Protein AF-A0A418DRD2-F1 (afdb_monomer)

Foldseek 3Di:
DWKAADPPRDIDDDDDDPPDDDDQDACSPQGIDDDDDPDQWDQDPNDTGGDDDDDDDDDDDDQAQDDDDDDDDPDDPPSDRPADPGPHLVRGPSNVVPDDDPDPDDPDQDPCCCVVPVVVCVVCVVVVVVVPPDDDVVVVVVVVPDDPPDWDQDDDPDRDDRDDPDDPDD

Organism: Aphanomyces astaci (NCBI:txid112090)

Radius of gyration: 22.3 Å; Cα contacts (8 Å, |Δi|>4): 114; chains: 1; bounding box: 59×52×46 Å

Nearest PDB structures (foldseek):
  4gu4-assembly1_A  TM=2.515E-01  e=7.317E+00  Mammalian orthoreovirus 1 Lang

pLDDT: mean 75.21, std 19.41, range [33.91, 96.44]

Solvent-accessible surface area (backbone atoms only — not comparable to full-atom values): 11645 Å² total; per-residue (Å²): 68,41,36,36,38,79,88,83,63,50,73,48,78,46,85,80,61,85,97,63,86,86,86,74,60,67,57,66,54,51,54,31,47,74,46,75,79,96,64,68,55,46,75,56,96,89,40,82,43,74,62,70,98,77,88,84,87,82,91,76,84,79,81,62,51,61,85,86,74,84,88,82,77,95,71,84,79,80,76,45,57,64,68,62,83,66,99,39,54,97,63,28,66,66,56,62,64,76,82,75,80,98,66,96,75,78,93,62,81,47,73,64,46,40,58,70,44,54,51,43,51,62,67,43,46,61,60,60,57,69,72,58,79,70,79,53,69,68,58,50,55,50,63,72,67,52,62,89,80,56,83,54,77,62,89,56,99,66,85,76,52,76,56,76,68,66,84,82,76,126

Sequence (170 aa):
MEFRHPEDGRCETFLLEPRALYIMTGASRYQWTHCVHPRLFDVVD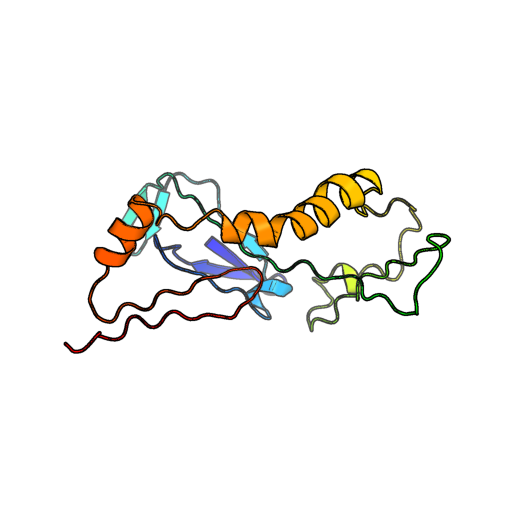GAKVPRRRRVSITFRKVRHCSFHGKLSHCLSMQLQATPCTCAYPDQCDSQQYTEATTSTEKMCPTEIEQRYVHDFYETIAEHFSSTRHSPWPRVEAFVRGLPLGTLVADIGRTLRTLIFHTPIRR

InterPro domains:
  IPR032870 Alpha-ketoglutarate-dependent dioxygenase alkB homologue 7-like [PTHR21052] (1-62)
  IPR037151 Alpha-ketoglutarate-dependent dioxygenase AlkB-like superfamily [G3DSA:2.60.120.590] (1-69)

Secondary structure (DSSP, 8-state):
-EEE-TTT--EEE----TT------THHHHT-EEE----SEEEETTEEEE----------PPPPBP--S-S---SS----B-----S-GGG-HHHHTTSS-------PPPHHHIIIIIHHHHHHHHHHHHT--S--HHHHHHHHTSPTT--EE---SS---EE-------

Mean predicted aligned error: 13.52 Å

Structure (mmCIF, N/CA/C/O backbone):
data_AF-A0A418DRD2-F1
#
_entry.id   AF-A0A418DRD2-F1
#
loop_
_atom_site.group_PDB
_atom_site.id
_atom_site.type_symbol
_atom_site.label_atom_id
_atom_site.label_alt_id
_atom_site.label_comp_id
_atom_site.label_asym_id
_atom_site.label_entity_id
_atom_site.label_seq_id
_atom_site.pdbx_PDB_ins_code
_atom_site.Cartn_x
_atom_site.Cartn_y
_atom_site.Cartn_z
_atom_site.occupancy
_atom_site.B_iso_or_equiv
_atom_site.auth_seq_id
_atom_site.auth_comp_id
_atom_site.auth_asym_id
_atom_site.auth_atom_id
_atom_site.pdbx_PDB_model_num
ATOM 1 N N . MET A 1 1 ? -9.553 4.769 3.249 1.00 93.25 1 MET A N 1
ATOM 2 C CA . MET A 1 1 ? -8.526 5.069 2.234 1.00 93.25 1 MET A CA 1
ATOM 3 C C . MET A 1 1 ? -9.260 5.562 1.015 1.00 93.25 1 MET A C 1
ATOM 5 O O . MET A 1 1 ? -10.265 4.962 0.673 1.00 93.25 1 MET A O 1
ATOM 9 N N . GLU A 1 2 ? -8.823 6.665 0.435 1.00 95.06 2 GLU A N 1
ATOM 10 C CA . GLU A 1 2 ? -9.383 7.175 -0.816 1.00 95.06 2 GLU A CA 1
ATOM 11 C C . GLU A 1 2 ? -8.477 6.732 -1.959 1.00 95.06 2 GLU A C 1
ATOM 13 O O . GLU A 1 2 ? -7.257 6.764 -1.807 1.00 95.06 2 GLU A O 1
ATOM 18 N N . PHE A 1 3 ? -9.076 6.294 -3.057 1.00 96.25 3 PHE A N 1
ATOM 19 C CA . PHE A 1 3 ? -8.440 5.984 -4.323 1.00 96.25 3 PHE A CA 1
ATOM 20 C C . PHE A 1 3 ? -8.896 7.010 -5.345 1.00 96.25 3 PHE A C 1
ATOM 22 O O . PHE A 1 3 ? -10.092 7.267 -5.453 1.00 96.25 3 PHE A O 1
ATOM 29 N N . ARG A 1 4 ? -7.957 7.582 -6.093 1.00 96.44 4 ARG A N 1
ATOM 30 C CA . ARG A 1 4 ? -8.251 8.561 -7.135 1.00 96.44 4 ARG A CA 1
ATOM 31 C C . ARG A 1 4 ? -7.634 8.138 -8.454 1.00 96.44 4 ARG A C 1
ATOM 33 O O . ARG A 1 4 ? -6.423 7.899 -8.523 1.00 96.44 4 ARG A O 1
ATOM 40 N N . HIS A 1 5 ? -8.474 8.058 -9.476 1.00 95.69 5 HIS A N 1
ATOM 41 C CA . HIS A 1 5 ? -8.040 7.796 -10.837 1.00 95.69 5 HIS A CA 1
ATOM 42 C C . HIS A 1 5 ? -7.568 9.109 -11.491 1.00 95.69 5 HIS A C 1
ATOM 44 O O . HIS A 1 5 ? -8.220 10.143 -11.314 1.00 95.69 5 HIS A O 1
ATOM 50 N N . PRO A 1 6 ? -6.416 9.105 -12.186 1.00 91.31 6 PRO A N 1
ATOM 51 C CA . PRO A 1 6 ? -5.753 10.336 -12.616 1.00 91.31 6 PRO A CA 1
ATOM 52 C C . PRO A 1 6 ? -6.454 11.062 -13.773 1.00 91.31 6 PRO A C 1
ATOM 54 O O . PRO A 1 6 ? -6.417 12.286 -13.808 1.00 91.31 6 PRO A O 1
ATOM 57 N N . GLU A 1 7 ? -7.094 10.345 -14.701 1.00 88.62 7 GLU A N 1
ATOM 58 C CA . GLU A 1 7 ? -7.630 10.945 -15.940 1.00 88.62 7 GLU A CA 1
ATOM 59 C C . GLU A 1 7 ? -9.073 11.444 -15.804 1.00 88.62 7 GLU A C 1
ATOM 61 O O . GLU A 1 7 ? -9.408 12.550 -16.208 1.00 88.62 7 GLU A O 1
ATOM 66 N N . ASP A 1 8 ? -9.942 10.620 -15.225 1.00 88.94 8 ASP A N 1
ATOM 67 C CA . ASP A 1 8 ? -11.383 10.877 -15.108 1.00 88.94 8 ASP A CA 1
ATOM 68 C C . ASP A 1 8 ? -11.781 11.495 -13.753 1.00 88.94 8 ASP A C 1
ATOM 70 O O . ASP A 1 8 ? -12.948 11.813 -13.530 1.00 88.94 8 ASP A O 1
ATOM 74 N N . GLY A 1 9 ? -10.826 11.650 -12.828 1.00 88.12 9 GLY A N 1
ATOM 75 C CA . GLY A 1 9 ? -11.048 12.231 -11.505 1.00 88.12 9 GLY A CA 1
ATOM 76 C C . GLY A 1 9 ? -11.927 11.393 -10.571 1.00 88.12 9 GLY A C 1
ATOM 77 O O . GLY A 1 9 ? -12.289 11.879 -9.492 1.00 88.12 9 GLY A O 1
ATOM 78 N N . ARG A 1 10 ? -12.269 10.145 -10.932 1.00 93.94 10 ARG A N 1
ATOM 79 C CA . ARG A 1 10 ? -13.073 9.268 -10.068 1.00 93.94 10 ARG A CA 1
ATOM 80 C C . ARG A 1 10 ? -12.392 9.087 -8.719 1.00 93.94 10 ARG A C 1
ATOM 82 O O . ARG A 1 10 ? -11.192 8.828 -8.646 1.00 93.94 10 ARG A O 1
ATOM 89 N N . CYS A 1 11 ? -13.183 9.202 -7.657 1.00 93.75 11 CYS A N 1
ATOM 90 C CA . CYS A 1 11 ? -12.732 9.037 -6.283 1.00 93.75 11 CYS A CA 1
ATOM 91 C C . CYS A 1 11 ? -13.545 7.940 -5.596 1.00 93.75 11 CYS A C 1
ATOM 93 O O . CYS A 1 11 ? -14.755 8.069 -5.426 1.00 93.75 11 CYS A O 1
ATOM 95 N N . GLU A 1 12 ? -12.870 6.883 -5.160 1.00 93.25 12 GLU A N 1
ATOM 96 C CA . GLU A 1 12 ? -13.473 5.761 -4.446 1.00 93.25 12 GLU A CA 1
ATOM 97 C C . GLU A 1 12 ? -12.952 5.718 -3.011 1.00 93.25 12 GLU A C 1
ATOM 99 O O . GLU A 1 12 ? -11.747 5.752 -2.766 1.00 93.25 12 GLU A O 1
ATOM 104 N N . THR A 1 13 ? -13.850 5.652 -2.029 1.00 91.75 13 THR A N 1
ATOM 105 C CA . THR A 1 13 ? -13.465 5.586 -0.614 1.00 91.75 13 THR A CA 1
ATOM 106 C C . THR A 1 13 ? -13.730 4.200 -0.052 1.00 91.75 13 THR A C 1
ATOM 108 O O . THR A 1 13 ? -14.864 3.742 -0.010 1.00 91.75 13 THR A O 1
ATOM 111 N N . PHE A 1 14 ? -12.678 3.572 0.465 1.00 91.00 14 PHE A N 1
ATOM 112 C CA . PHE A 1 14 ? -12.728 2.269 1.118 1.00 91.00 14 PHE A CA 1
ATOM 113 C C . PHE A 1 14 ? -12.577 2.409 2.632 1.00 91.00 14 PHE A C 1
ATOM 115 O O . PHE A 1 14 ? -11.625 3.034 3.127 1.00 91.00 14 PHE A O 1
ATOM 122 N N . LEU A 1 15 ? -13.485 1.788 3.383 1.00 91.06 15 LEU A N 1
ATOM 123 C CA . LEU A 1 15 ? -13.341 1.619 4.825 1.00 91.06 15 LEU A CA 1
ATOM 124 C C . LEU A 1 15 ? -12.240 0.589 5.103 1.00 91.06 15 LEU A C 1
ATOM 126 O O . LEU A 1 15 ? -12.287 -0.524 4.596 1.00 91.06 15 LEU A O 1
ATOM 130 N N . LEU A 1 16 ? -11.238 0.965 5.905 1.00 91.44 16 LEU A N 1
ATOM 131 C CA . LEU A 1 16 ? -10.162 0.054 6.298 1.00 91.44 16 LEU A CA 1
ATOM 132 C C . LEU A 1 16 ? -10.487 -0.621 7.630 1.00 91.44 16 LEU A C 1
ATOM 134 O O . LEU A 1 16 ? -10.025 -0.169 8.683 1.00 91.44 16 LEU A O 1
ATOM 138 N N . GLU A 1 17 ? -11.259 -1.700 7.579 1.00 90.25 17 GLU A N 1
ATOM 139 C CA . GLU A 1 17 ? -11.618 -2.480 8.759 1.00 90.25 17 GLU A CA 1
ATOM 140 C C . GLU A 1 17 ? -10.386 -2.995 9.536 1.00 90.25 17 GLU A C 1
ATOM 142 O O . GLU A 1 17 ? -9.352 -3.341 8.943 1.00 90.25 17 GLU A O 1
ATOM 147 N N . PRO A 1 18 ? -10.455 -3.050 10.881 1.00 88.69 18 PRO A N 1
ATOM 148 C CA . PRO A 1 18 ? -9.421 -3.677 11.693 1.00 88.69 18 PRO A CA 1
ATOM 149 C C . PRO A 1 18 ? -9.241 -5.153 11.328 1.00 88.69 18 PRO A C 1
ATOM 151 O O . PRO A 1 18 ? -10.219 -5.866 11.138 1.00 88.69 18 PRO A O 1
ATOM 154 N N . ARG A 1 19 ? -7.990 -5.633 11.333 1.00 83.81 19 ARG A N 1
ATOM 155 C CA . ARG A 1 19 ? -7.635 -7.040 11.042 1.00 83.81 19 ARG A CA 1
ATOM 156 C C . ARG A 1 19 ? -8.000 -7.505 9.621 1.00 83.81 19 ARG A C 1
ATOM 158 O O . ARG A 1 19 ? -8.061 -8.703 9.382 1.00 83.81 19 ARG A O 1
ATOM 165 N N . ALA A 1 20 ? -8.193 -6.576 8.686 1.00 85.38 20 ALA A N 1
ATOM 166 C CA . ALA A 1 20 ? -8.387 -6.883 7.274 1.00 85.38 20 ALA A CA 1
ATOM 167 C C . ALA A 1 20 ? -7.089 -6.712 6.466 1.00 85.38 20 ALA A C 1
ATOM 169 O O . ALA A 1 20 ? -6.272 -5.824 6.742 1.00 85.38 20 ALA A O 1
ATOM 170 N N . LEU A 1 21 ? -6.927 -7.558 5.446 1.00 87.88 21 LEU A N 1
ATOM 171 C CA . LEU A 1 21 ? -5.851 -7.494 4.459 1.00 87.88 21 LEU A CA 1
ATOM 172 C C . LEU A 1 21 ? -6.387 -6.877 3.165 1.00 87.88 21 LEU A C 1
ATOM 174 O O . LEU A 1 21 ? -7.342 -7.381 2.586 1.00 87.88 21 LEU A O 1
ATOM 178 N N . TYR A 1 22 ? -5.731 -5.821 2.691 1.00 90.44 22 TYR A N 1
ATOM 179 C CA . TYR A 1 22 ? -6.063 -5.164 1.427 1.00 90.44 22 TYR A CA 1
ATOM 180 C C . TYR A 1 22 ? -4.984 -5.488 0.397 1.00 90.44 22 TYR A C 1
ATOM 182 O O . TYR A 1 22 ? -3.800 -5.245 0.640 1.00 90.44 22 TYR A O 1
ATOM 190 N N . ILE A 1 23 ? -5.389 -6.044 -0.746 1.00 91.94 23 ILE A N 1
ATOM 191 C CA . ILE A 1 23 ? -4.488 -6.464 -1.823 1.00 91.94 23 ILE A CA 1
ATOM 192 C C . ILE A 1 23 ? -4.648 -5.502 -3.000 1.00 91.94 23 ILE A C 1
ATOM 194 O O . ILE A 1 23 ? -5.699 -5.449 -3.628 1.00 91.94 23 ILE A O 1
ATOM 198 N N . MET A 1 24 ? -3.586 -4.759 -3.317 1.00 92.62 24 MET A N 1
ATOM 199 C CA . MET A 1 24 ? -3.549 -3.843 -4.461 1.00 92.62 24 MET A CA 1
ATOM 200 C C . MET A 1 24 ? -2.782 -4.491 -5.617 1.00 92.62 24 MET A C 1
ATOM 202 O O . MET A 1 24 ? -1.581 -4.765 -5.504 1.00 92.62 24 MET A O 1
ATOM 206 N N . THR A 1 25 ? -3.467 -4.732 -6.735 1.00 92.50 25 THR A N 1
ATOM 207 C CA . THR A 1 25 ? -2.904 -5.327 -7.960 1.00 92.50 25 THR A CA 1
ATOM 208 C C . THR A 1 25 ? -3.447 -4.626 -9.207 1.00 92.50 25 THR A C 1
ATOM 210 O O . THR A 1 25 ? -4.480 -3.956 -9.153 1.00 92.50 25 THR A O 1
ATOM 213 N N . GLY A 1 26 ? -2.729 -4.737 -10.331 1.00 93.56 26 GLY A N 1
ATOM 214 C CA . GLY A 1 26 ? -3.152 -4.134 -11.600 1.00 93.56 26 GLY A CA 1
ATOM 215 C C . GLY A 1 26 ? -3.387 -2.622 -11.491 1.00 93.56 26 GLY A C 1
ATOM 216 O O . GLY A 1 26 ? -2.584 -1.919 -10.874 1.00 93.56 26 GLY A O 1
ATOM 217 N N . ALA A 1 27 ? -4.495 -2.137 -12.061 1.00 94.38 27 ALA A N 1
ATOM 218 C CA . ALA A 1 27 ? -4.843 -0.714 -12.112 1.00 94.38 27 ALA A CA 1
ATOM 219 C C . ALA A 1 27 ? -4.797 -0.047 -10.731 1.00 94.38 27 ALA A C 1
ATOM 221 O O . ALA A 1 27 ? -4.138 0.976 -10.571 1.00 94.38 27 ALA A O 1
ATOM 222 N N . SER A 1 28 ? -5.391 -0.669 -9.704 1.00 94.00 28 SER A N 1
ATOM 223 C CA . SER A 1 28 ? -5.422 -0.113 -8.338 1.00 94.00 28 SER A CA 1
ATOM 224 C C . SER A 1 28 ? -4.035 0.168 -7.748 1.00 94.00 28 SER A C 1
ATOM 226 O O . SER A 1 28 ? -3.899 1.006 -6.861 1.00 94.00 28 SER A O 1
ATOM 228 N N . ARG A 1 29 ? -2.998 -0.532 -8.227 1.00 94.19 29 ARG A N 1
ATOM 229 C CA . ARG A 1 29 ? -1.608 -0.356 -7.792 1.00 94.19 29 ARG A CA 1
ATOM 230 C C . ARG A 1 29 ? -0.796 0.565 -8.697 1.00 94.19 29 ARG A C 1
ATOM 232 O O . ARG A 1 29 ? 0.091 1.243 -8.190 1.00 94.19 29 ARG A O 1
ATOM 239 N N . TYR A 1 30 ? -1.016 0.489 -10.007 1.00 92.94 30 TYR A N 1
ATOM 240 C CA . TYR A 1 30 ? -0.145 1.120 -11.002 1.00 92.94 30 TYR A CA 1
ATOM 241 C C . TYR A 1 30 ? -0.723 2.395 -11.614 1.00 92.94 30 TYR A C 1
ATOM 243 O O . TYR A 1 30 ? 0.048 3.247 -12.024 1.00 92.94 30 TYR A O 1
ATOM 251 N N . GLN A 1 31 ? -2.047 2.514 -11.692 1.00 95.06 31 GLN A N 1
ATOM 252 C CA . GLN A 1 31 ? -2.730 3.642 -12.327 1.00 95.06 31 GLN A CA 1
ATOM 253 C C . GLN A 1 31 ? -3.363 4.577 -11.295 1.00 95.06 31 GLN A C 1
ATOM 255 O O . GLN A 1 31 ? -3.328 5.791 -11.449 1.00 95.06 31 GLN A O 1
ATOM 260 N N . TRP A 1 32 ? -3.952 4.016 -10.236 1.00 95.81 32 TRP A N 1
ATOM 261 C CA . TRP A 1 32 ? -4.659 4.793 -9.222 1.00 95.81 32 TRP A CA 1
ATOM 262 C C . TRP A 1 32 ? -3.709 5.305 -8.142 1.00 95.81 32 TRP A C 1
ATOM 264 O O . TRP A 1 32 ? -2.810 4.597 -7.678 1.00 95.81 32 TRP A O 1
ATOM 274 N N . THR A 1 33 ? -3.978 6.514 -7.662 1.00 95.12 33 THR A N 1
ATOM 275 C CA . THR A 1 33 ? -3.351 7.043 -6.446 1.00 95.12 33 THR A CA 1
ATOM 276 C C . THR A 1 33 ? -4.200 6.679 -5.234 1.00 95.12 33 THR A C 1
ATOM 278 O O . THR A 1 33 ? -5.420 6.580 -5.343 1.00 95.12 33 THR A O 1
ATOM 281 N N . HIS A 1 34 ? -3.580 6.464 -4.073 1.00 95.81 34 HIS A N 1
ATOM 282 C CA . HIS A 1 34 ? -4.306 6.187 -2.834 1.00 95.81 34 HIS A CA 1
ATOM 283 C C . HIS A 1 34 ? -3.800 7.063 -1.694 1.00 95.81 34 HIS A C 1
ATOM 285 O O . HIS A 1 34 ? -2.601 7.313 -1.572 1.00 95.81 34 HIS A O 1
ATOM 291 N N . CYS A 1 35 ? -4.704 7.500 -0.821 1.00 94.94 35 CYS A N 1
ATOM 292 C CA . CYS A 1 35 ? -4.342 8.309 0.331 1.00 94.94 35 CYS A CA 1
ATOM 293 C C . CYS A 1 35 ? -5.169 7.978 1.579 1.00 94.94 35 CYS A C 1
ATOM 295 O O . CYS A 1 35 ? -6.278 7.426 1.548 1.00 94.94 35 CYS A O 1
ATOM 297 N N . VAL A 1 36 ? -4.596 8.327 2.730 1.00 94.12 36 VAL A N 1
ATOM 298 C CA . VAL A 1 36 ? -5.300 8.367 4.009 1.00 94.12 36 VAL A CA 1
ATOM 299 C C . VAL A 1 36 ? -5.312 9.818 4.463 1.00 94.12 36 VAL A C 1
ATOM 301 O O . VAL A 1 36 ? -4.326 10.312 4.997 1.00 94.12 36 VAL A O 1
ATOM 304 N N . HIS A 1 37 ? -6.436 10.499 4.239 1.00 93.62 37 HIS A N 1
ATOM 305 C CA . HIS A 1 37 ? -6.601 11.908 4.608 1.00 93.62 37 HIS A CA 1
ATOM 306 C C . HIS A 1 37 ? -6.330 12.157 6.098 1.00 93.62 37 HIS A C 1
ATOM 308 O O . HIS A 1 37 ? -6.824 11.375 6.913 1.00 93.62 37 HIS A O 1
ATOM 314 N N . PRO A 1 38 ? -5.618 13.228 6.490 1.00 94.44 38 PRO A N 1
ATOM 315 C CA . PRO A 1 38 ? -5.357 13.565 7.889 1.00 94.44 38 PRO A CA 1
ATOM 316 C C . PRO A 1 38 ? -6.604 14.183 8.543 1.00 94.44 38 PRO A C 1
ATOM 318 O O . PRO A 1 38 ? -6.747 15.396 8.645 1.00 94.44 38 PRO A O 1
ATOM 321 N N . ARG A 1 39 ? -7.539 13.336 8.980 1.00 92.69 39 ARG A N 1
ATOM 322 C CA . ARG A 1 39 ? -8.789 13.746 9.642 1.00 92.69 39 ARG A CA 1
ATOM 323 C C . ARG A 1 39 ? -9.023 12.978 10.937 1.00 92.69 39 ARG A C 1
ATOM 325 O O . ARG A 1 39 ? -8.511 11.872 11.101 1.00 92.69 39 ARG A O 1
ATOM 332 N N . LEU A 1 40 ? -9.808 13.563 11.841 1.00 94.25 40 LEU A N 1
ATOM 333 C CA . LEU A 1 40 ? -10.099 13.002 13.168 1.00 94.25 40 LEU A CA 1
ATOM 334 C C . LEU A 1 40 ? -11.268 12.007 13.172 1.00 94.25 40 LEU A C 1
ATOM 336 O O . LEU A 1 40 ? -11.394 11.218 14.103 1.00 94.25 40 LEU A O 1
ATOM 340 N N . PHE A 1 41 ? -12.116 12.021 12.145 1.00 93.81 41 PHE A N 1
ATOM 341 C CA . PHE A 1 41 ? -13.273 11.136 12.017 1.00 93.81 41 PHE A CA 1
ATOM 342 C C . PHE A 1 41 ? -13.508 10.746 10.554 1.00 93.81 41 PHE A C 1
ATOM 344 O O . PHE A 1 41 ? -13.084 11.449 9.634 1.00 93.81 41 PHE A O 1
ATOM 351 N N . ASP A 1 42 ? -14.183 9.621 10.352 1.00 91.75 42 ASP A N 1
ATOM 352 C CA . ASP A 1 42 ? -14.727 9.186 9.067 1.00 91.75 42 ASP A CA 1
ATOM 353 C C . ASP A 1 42 ? -16.261 9.210 9.130 1.00 91.75 42 ASP A C 1
ATOM 355 O O . ASP A 1 42 ? -16.839 9.102 10.210 1.00 91.75 42 ASP A O 1
ATOM 359 N N . VAL A 1 43 ? -16.923 9.370 7.984 1.00 90.94 43 VAL A N 1
ATOM 360 C CA . VAL A 1 43 ? -18.371 9.156 7.866 1.00 90.94 43 VAL A CA 1
ATOM 361 C C . VAL A 1 43 ? -18.570 7.771 7.266 1.00 90.94 43 VAL A C 1
ATOM 363 O O . VAL A 1 43 ? -18.129 7.528 6.145 1.00 90.94 43 VAL A O 1
ATOM 366 N N . VAL A 1 44 ? -19.179 6.868 8.029 1.00 89.19 44 VAL A N 1
ATOM 367 C CA . VAL A 1 44 ? -19.474 5.486 7.629 1.00 89.19 44 VAL A CA 1
ATOM 368 C C . VAL A 1 44 ? -20.975 5.298 7.796 1.00 89.19 44 VAL A C 1
ATOM 370 O O . VAL A 1 44 ? -21.491 5.552 8.881 1.00 89.19 44 VAL A O 1
ATOM 373 N N . ASP A 1 45 ? -21.677 4.956 6.715 1.00 88.50 45 ASP A N 1
ATOM 374 C CA . ASP A 1 45 ? -23.139 4.785 6.694 1.00 88.50 45 ASP A CA 1
ATOM 375 C C . ASP A 1 45 ? -23.911 5.977 7.298 1.00 88.50 45 ASP A C 1
ATOM 377 O O . ASP A 1 45 ? -24.878 5.830 8.041 1.00 88.50 45 ASP A O 1
ATOM 381 N N . GLY A 1 46 ? -23.436 7.199 7.021 1.00 89.88 46 GLY A N 1
ATOM 382 C CA . GLY A 1 46 ? -24.014 8.448 7.537 1.00 89.88 46 GLY A CA 1
ATOM 383 C C . GLY A 1 46 ? -23.638 8.791 8.985 1.00 89.88 46 GLY A C 1
ATOM 384 O O . GLY A 1 46 ? -23.865 9.921 9.422 1.00 89.88 46 GLY A O 1
ATOM 385 N N . ALA A 1 47 ? -22.998 7.881 9.721 1.00 93.00 47 ALA A N 1
ATOM 386 C CA . ALA A 1 47 ? -22.552 8.107 11.090 1.00 93.00 47 ALA A CA 1
ATOM 387 C C . ALA A 1 47 ? -21.101 8.611 11.146 1.00 93.00 47 ALA A C 1
ATOM 389 O O . ALA A 1 47 ? -20.212 8.109 10.457 1.00 93.00 47 ALA A O 1
ATOM 390 N N . LYS A 1 48 ? -20.833 9.593 12.015 1.00 94.12 48 LYS A N 1
ATOM 391 C CA . LYS A 1 48 ? -19.466 10.057 12.295 1.00 94.12 48 LYS A CA 1
ATOM 392 C C . LYS A 1 48 ? -18.772 9.083 13.245 1.00 94.12 48 LYS A C 1
ATOM 394 O O . LYS A 1 48 ? -19.125 8.999 14.419 1.00 94.12 48 LYS A O 1
ATOM 399 N N . VAL A 1 49 ? -17.746 8.398 12.754 1.00 92.19 49 VAL A N 1
ATOM 400 C CA . VAL A 1 49 ? -16.927 7.460 13.525 1.00 92.19 49 VAL A CA 1
ATOM 401 C C . VAL A 1 49 ? -15.566 8.102 13.819 1.00 92.19 49 VAL A C 1
ATOM 403 O O . VAL A 1 49 ? -14.822 8.405 12.882 1.00 92.19 49 VAL A O 1
ATOM 406 N N . PRO A 1 50 ? -15.196 8.327 15.095 1.00 94.62 50 PRO A N 1
ATOM 407 C CA . PRO A 1 50 ? -13.900 8.900 15.437 1.00 94.62 50 PRO A CA 1
ATOM 408 C C . PRO A 1 50 ? -12.771 7.926 15.097 1.00 94.62 50 PRO A C 1
ATOM 410 O O . PRO A 1 50 ? -12.827 6.733 15.418 1.00 94.62 50 PRO A O 1
ATOM 413 N N . ARG A 1 51 ? -11.708 8.445 14.482 1.00 93.12 51 ARG A N 1
ATOM 414 C CA . ARG A 1 51 ? -10.510 7.660 14.208 1.00 93.12 51 ARG A CA 1
ATOM 415 C C . ARG A 1 51 ? -9.773 7.355 15.498 1.00 93.12 51 ARG A C 1
ATOM 417 O O . ARG A 1 51 ? -9.684 8.166 16.414 1.00 93.12 51 ARG A O 1
ATOM 424 N N . ARG A 1 52 ? -9.201 6.160 15.539 1.00 92.12 52 ARG A N 1
ATOM 425 C CA . ARG A 1 52 ? -8.341 5.691 16.625 1.00 92.12 52 ARG A CA 1
ATOM 426 C C . ARG A 1 52 ? -6.961 5.394 16.061 1.00 92.12 52 ARG A C 1
ATOM 428 O O . ARG A 1 52 ? -6.775 5.330 14.845 1.00 92.12 52 ARG A O 1
ATOM 435 N N . ARG A 1 53 ? -5.989 5.174 16.946 1.00 94.19 53 ARG A N 1
ATOM 436 C CA . ARG A 1 53 ? -4.651 4.737 16.543 1.00 94.19 53 ARG A CA 1
ATOM 437 C C . ARG A 1 53 ? -4.754 3.440 15.736 1.00 94.19 53 ARG A C 1
ATOM 439 O O . ARG A 1 53 ? -5.160 2.407 16.262 1.00 94.19 53 ARG A O 1
ATOM 446 N N . ARG A 1 54 ? -4.366 3.513 14.463 1.00 92.75 54 ARG A N 1
ATOM 447 C CA . ARG A 1 54 ? -4.307 2.386 13.530 1.00 92.75 54 ARG A CA 1
ATOM 448 C C . ARG A 1 54 ? -2.862 2.191 13.097 1.00 92.75 54 ARG A C 1
ATOM 450 O O . ARG A 1 54 ? -2.229 3.134 12.638 1.00 92.75 54 ARG A O 1
ATOM 457 N N . VAL A 1 55 ? -2.371 0.964 13.211 1.00 92.69 55 VAL A N 1
ATOM 458 C CA . VAL A 1 55 ? -1.073 0.556 12.666 1.00 92.69 55 VAL A CA 1
ATOM 459 C C . VAL A 1 55 ? -1.345 -0.285 11.424 1.00 92.69 55 VAL A C 1
ATOM 461 O O . VAL A 1 55 ? -2.131 -1.228 11.486 1.00 92.69 55 VAL A O 1
ATOM 464 N N . SER A 1 56 ? -0.730 0.064 10.294 1.00 92.06 56 SER A N 1
ATOM 465 C CA . SER A 1 56 ? -0.747 -0.7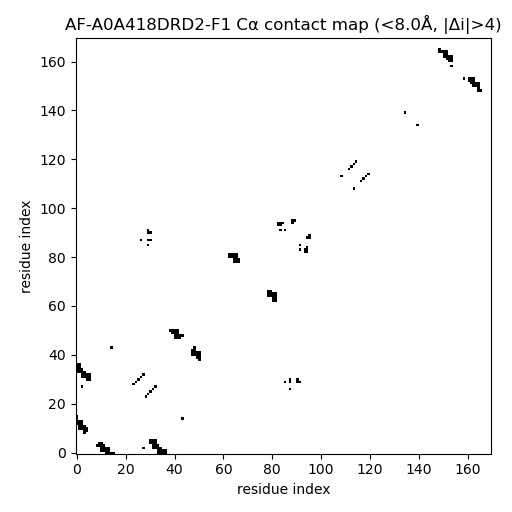58 9.080 1.00 92.06 56 SER A CA 1
ATOM 466 C C . SER A 1 56 ? 0.634 -1.280 8.762 1.00 92.06 56 SER A C 1
ATOM 468 O O . SER A 1 56 ? 1.600 -0.523 8.762 1.00 92.06 56 SER A O 1
ATOM 470 N N . ILE A 1 57 ? 0.688 -2.556 8.407 1.00 90.25 57 ILE A N 1
ATOM 471 C CA . ILE A 1 57 ? 1.883 -3.215 7.901 1.00 90.25 57 ILE A CA 1
ATOM 472 C C . ILE A 1 57 ? 1.670 -3.391 6.399 1.00 90.25 57 ILE A C 1
ATOM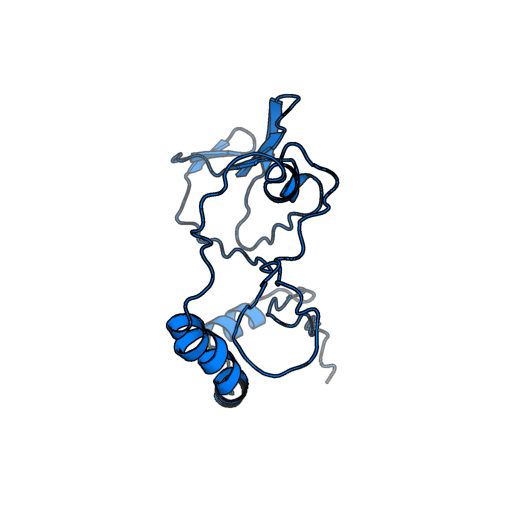 474 O O . ILE A 1 57 ? 0.656 -3.949 5.984 1.00 90.25 57 ILE A O 1
ATOM 478 N N . THR A 1 58 ? 2.584 -2.859 5.587 1.00 89.69 58 THR A N 1
ATOM 479 C CA . THR A 1 58 ? 2.481 -2.922 4.122 1.00 89.69 58 THR A CA 1
ATOM 480 C C . THR A 1 58 ? 3.597 -3.790 3.573 1.00 89.69 58 THR A C 1
ATOM 482 O O . THR A 1 58 ? 4.766 -3.429 3.674 1.00 89.69 58 THR A O 1
ATOM 485 N N . PHE A 1 59 ? 3.234 -4.905 2.949 1.00 85.62 59 PHE A N 1
ATOM 486 C CA . PHE A 1 59 ? 4.189 -5.795 2.300 1.00 85.62 59 PHE A CA 1
ATOM 487 C C . PHE A 1 59 ? 4.399 -5.366 0.848 1.00 85.62 59 PHE A C 1
ATOM 489 O O . PHE A 1 59 ? 3.440 -5.186 0.094 1.00 85.62 59 PHE A O 1
ATOM 496 N N . ARG A 1 60 ? 5.659 -5.192 0.440 1.00 83.88 60 ARG A N 1
ATOM 497 C CA . ARG A 1 60 ? 6.030 -4.853 -0.939 1.00 83.88 60 ARG A CA 1
ATOM 498 C C . ARG A 1 60 ? 7.225 -5.698 -1.354 1.00 83.88 60 ARG A C 1
ATOM 500 O O . ARG A 1 60 ? 8.223 -5.746 -0.647 1.00 83.88 60 ARG A O 1
ATOM 507 N N . LYS A 1 61 ? 7.133 -6.336 -2.521 1.00 79.38 61 LYS A N 1
ATOM 508 C CA . LYS A 1 61 ? 8.292 -6.947 -3.175 1.00 79.38 61 LYS A CA 1
ATOM 509 C C . LYS A 1 61 ? 9.045 -5.858 -3.931 1.00 79.38 61 LYS A C 1
ATOM 511 O O . LYS A 1 61 ? 8.486 -5.272 -4.861 1.00 79.38 61 LYS A O 1
ATOM 516 N N . VAL A 1 62 ? 10.281 -5.590 -3.520 1.00 77.19 62 VAL A N 1
ATOM 517 C CA . VAL A 1 62 ? 11.196 -4.725 -4.272 1.00 77.19 62 VAL A CA 1
ATOM 518 C C . VAL A 1 62 ? 11.486 -5.401 -5.611 1.00 77.19 62 VAL A C 1
ATOM 520 O O . VAL A 1 62 ? 11.683 -6.616 -5.680 1.00 77.19 62 VAL A O 1
ATOM 523 N N . ARG A 1 63 ? 11.447 -4.632 -6.700 1.00 70.56 63 ARG A N 1
ATOM 524 C CA . ARG A 1 63 ? 11.826 -5.145 -8.018 1.00 70.56 63 ARG A CA 1
ATOM 525 C C . ARG A 1 63 ? 13.337 -5.353 -8.016 1.00 70.56 63 ARG A C 1
ATOM 527 O O . ARG A 1 63 ? 14.074 -4.403 -7.790 1.00 70.56 63 ARG A O 1
ATOM 534 N N . HIS A 1 64 ? 13.791 -6.581 -8.244 1.00 61.34 64 HIS A N 1
ATOM 535 C CA . HIS A 1 64 ? 15.220 -6.854 -8.352 1.00 61.34 64 HIS A CA 1
ATOM 536 C C . HIS A 1 64 ? 15.775 -6.328 -9.682 1.00 61.34 64 HIS A C 1
ATOM 538 O O . HIS A 1 64 ? 15.097 -6.349 -10.716 1.00 61.34 64 HIS A O 1
ATOM 544 N N . CYS A 1 65 ? 17.030 -5.889 -9.639 1.00 51.62 65 CYS A N 1
ATOM 545 C CA . CYS A 1 65 ? 17.903 -5.833 -10.802 1.00 51.62 65 CYS A CA 1
ATOM 546 C C . CYS A 1 65 ? 18.250 -7.269 -11.191 1.00 51.62 65 CYS A C 1
ATOM 548 O O . CYS A 1 65 ? 18.685 -8.047 -10.342 1.00 51.62 65 CYS A O 1
ATOM 550 N N . SER A 1 66 ? 18.022 -7.634 -12.448 1.00 41.97 66 SER A N 1
ATOM 551 C CA . SER A 1 66 ? 18.419 -8.955 -12.931 1.00 41.97 66 SER A CA 1
ATOM 552 C C . SER A 1 66 ? 19.891 -8.900 -13.335 1.00 41.97 66 SER A C 1
ATOM 554 O O . SER A 1 66 ? 20.286 -8.054 -14.132 1.00 41.97 66 SER A O 1
ATOM 556 N N . PHE A 1 67 ? 20.703 -9.788 -12.766 1.00 39.12 67 PHE A N 1
ATOM 557 C CA . PHE A 1 67 ? 22.104 -9.975 -13.136 1.00 39.12 67 PHE A CA 1
ATOM 558 C C . PHE A 1 67 ? 22.170 -10.679 -14.498 1.00 39.12 67 PHE A C 1
ATOM 560 O O . PHE A 1 67 ? 21.874 -11.869 -14.603 1.00 39.12 67 PHE A O 1
ATOM 567 N N . HIS A 1 68 ? 22.520 -9.943 -15.552 1.00 41.88 68 HIS A N 1
ATOM 568 C CA . HIS A 1 68 ? 22.832 -10.515 -16.861 1.00 41.88 68 HIS A CA 1
ATOM 569 C C . HIS A 1 68 ? 24.354 -10.718 -16.964 1.00 41.88 68 HIS A C 1
ATOM 571 O O . HIS A 1 68 ? 25.078 -9.781 -17.277 1.00 41.88 68 HIS A O 1
ATOM 577 N N . GLY A 1 69 ? 24.845 -11.939 -16.719 1.00 37.72 69 GLY A N 1
ATOM 578 C CA . GLY A 1 69 ? 26.219 -12.347 -17.069 1.00 37.72 69 GLY A CA 1
ATOM 579 C C . GLY A 1 69 ? 27.006 -12.995 -15.930 1.00 37.72 69 GLY A C 1
ATOM 580 O O . GLY A 1 69 ? 26.848 -12.622 -14.790 1.00 37.72 69 GLY A O 1
ATOM 581 N N . LYS A 1 70 ? 27.817 -14.016 -16.226 1.00 38.28 70 LYS A N 1
ATOM 582 C CA . LYS A 1 70 ? 28.535 -14.862 -15.251 1.00 38.28 70 LYS A CA 1
ATOM 583 C C . LYS A 1 70 ? 29.550 -14.080 -14.389 1.00 38.28 70 LYS A C 1
ATOM 585 O O . LYS A 1 70 ? 30.169 -13.140 -14.860 1.00 38.28 70 LYS A O 1
ATOM 590 N N . LEU A 1 71 ? 29.708 -14.559 -13.149 1.00 44.84 71 LEU A N 1
ATOM 591 C CA . LEU A 1 71 ? 30.675 -14.208 -12.096 1.00 44.84 71 LEU A CA 1
ATOM 592 C C . LEU A 1 71 ? 32.008 -13.569 -12.526 1.00 44.84 71 LEU A C 1
ATOM 594 O O . LEU A 1 71 ? 32.643 -14.019 -13.474 1.00 44.84 71 LEU A O 1
ATOM 598 N N . SER A 1 72 ? 32.488 -12.718 -11.611 1.00 40.09 72 SER A N 1
ATOM 599 C CA . SER A 1 72 ? 33.869 -12.267 -11.381 1.00 40.09 72 SER A CA 1
ATOM 600 C C . SER A 1 72 ? 34.130 -10.821 -11.802 1.00 40.09 72 SER A C 1
ATOM 602 O O . SER A 1 72 ? 34.005 -10.466 -12.964 1.00 40.09 72 SER A O 1
ATOM 604 N N . HIS A 1 73 ? 34.553 -10.026 -10.816 1.00 39.53 73 HIS A N 1
ATOM 605 C CA . HIS A 1 73 ? 34.938 -8.613 -10.862 1.00 39.53 73 HIS A CA 1
ATOM 606 C C . HIS A 1 73 ? 33.813 -7.565 -10.855 1.00 39.53 73 HIS A C 1
ATOM 608 O O . HIS A 1 73 ? 33.160 -7.262 -11.848 1.00 39.53 73 HIS A O 1
ATOM 614 N N . CYS A 1 74 ? 33.682 -6.933 -9.684 1.00 43.72 74 CYS A N 1
ATOM 615 C CA . CYS A 1 74 ? 32.964 -5.686 -9.427 1.00 43.72 74 CYS A CA 1
ATOM 616 C C . CYS A 1 74 ? 33.689 -4.492 -10.081 1.00 43.72 74 CYS A C 1
ATOM 618 O O . CYS A 1 74 ?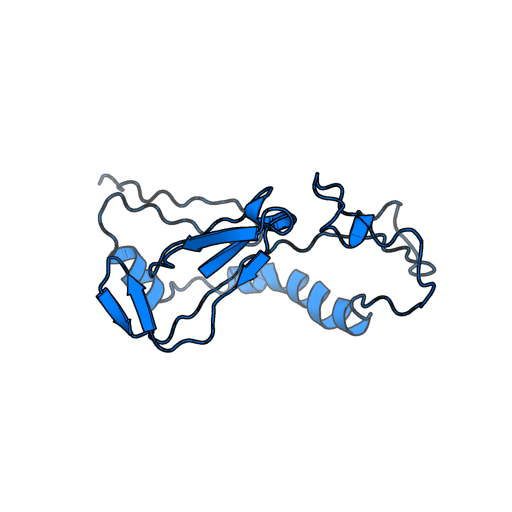 34.185 -3.598 -9.404 1.00 43.72 74 CYS A O 1
ATOM 620 N N . LEU A 1 75 ? 33.811 -4.483 -11.407 1.00 41.16 75 LEU A N 1
ATOM 621 C CA . LEU A 1 75 ? 34.320 -3.324 -12.136 1.00 41.16 75 LEU A CA 1
ATOM 622 C C . LEU A 1 75 ? 33.415 -3.116 -13.350 1.00 41.16 75 LEU A C 1
ATOM 624 O O . LEU A 1 75 ? 33.503 -3.844 -14.331 1.00 41.16 75 LEU A O 1
ATOM 628 N N . SER A 1 76 ? 32.508 -2.143 -13.234 1.00 45.03 76 SER A N 1
ATOM 629 C CA . SER A 1 76 ? 31.363 -1.889 -14.127 1.00 45.03 76 SER A CA 1
ATOM 630 C C . SER A 1 76 ? 30.137 -2.784 -13.893 1.00 45.03 76 SER A C 1
ATOM 632 O O . SER A 1 76 ? 29.625 -3.439 -14.798 1.00 45.03 76 SER A O 1
ATOM 634 N N . MET A 1 77 ? 29.605 -2.778 -12.666 1.00 39.56 77 MET A N 1
ATOM 635 C CA . MET A 1 77 ? 28.268 -3.310 -12.382 1.00 39.56 77 MET A CA 1
ATOM 636 C C . MET A 1 77 ? 27.182 -2.397 -12.978 1.00 39.56 77 MET A C 1
ATOM 638 O O . MET A 1 77 ? 26.656 -1.506 -12.310 1.00 39.56 77 MET A O 1
ATOM 642 N N . GLN A 1 78 ? 26.770 -2.652 -14.222 1.00 48.78 78 GLN A N 1
ATOM 643 C CA . GLN A 1 78 ? 25.448 -2.244 -14.704 1.00 48.78 78 GLN A CA 1
ATOM 644 C C . GLN A 1 78 ? 24.369 -3.057 -13.958 1.00 48.78 78 GLN A C 1
ATOM 646 O O . GLN A 1 78 ? 23.808 -4.020 -14.474 1.00 48.78 78 GLN A O 1
ATOM 651 N N . LEU A 1 79 ? 24.047 -2.657 -12.725 1.00 46.78 79 LEU A N 1
ATOM 652 C CA . LEU A 1 79 ? 22.795 -3.023 -12.059 1.00 46.78 79 LEU A CA 1
ATOM 653 C C . LEU A 1 79 ? 21.640 -2.367 -12.829 1.00 46.78 79 LEU A C 1
ATOM 655 O O . LEU A 1 79 ? 21.203 -1.262 -12.509 1.00 46.78 79 LEU A O 1
ATOM 659 N N . GLN A 1 80 ? 21.156 -3.016 -13.883 1.00 51.31 80 GLN A N 1
ATOM 660 C CA . GLN A 1 80 ? 19.921 -2.602 -14.536 1.00 51.31 80 GLN A CA 1
ATOM 661 C C . GLN A 1 80 ? 18.753 -3.196 -13.747 1.00 51.31 80 GLN A C 1
ATOM 663 O O . GLN A 1 80 ? 18.483 -4.399 -13.791 1.00 51.31 80 GLN A O 1
ATOM 668 N N . ALA A 1 81 ? 18.065 -2.346 -12.980 1.00 57.66 81 ALA A N 1
ATOM 669 C CA . ALA A 1 81 ? 16.723 -2.658 -12.506 1.00 57.66 81 ALA A CA 1
ATOM 670 C C . ALA A 1 81 ? 15.903 -3.075 -13.725 1.00 57.66 81 ALA A C 1
ATOM 672 O O . ALA A 1 81 ? 15.847 -2.320 -14.692 1.00 57.66 81 ALA A O 1
ATOM 673 N N . THR A 1 82 ? 15.306 -4.271 -13.715 1.00 67.69 82 THR A N 1
ATOM 674 C CA . THR A 1 82 ? 14.448 -4.696 -14.828 1.00 67.69 82 THR A CA 1
ATOM 675 C C . THR A 1 82 ? 13.310 -3.674 -14.947 1.00 67.69 82 THR A C 1
ATOM 677 O O . THR A 1 82 ? 12.488 -3.610 -14.014 1.00 67.69 82 THR A O 1
ATOM 680 N N . PRO A 1 83 ? 13.273 -2.845 -16.012 1.00 78.81 83 PRO A N 1
ATOM 681 C CA . PRO A 1 83 ? 12.392 -1.687 -16.072 1.00 78.81 83 PRO A CA 1
ATOM 682 C C . PRO A 1 83 ? 10.933 -2.131 -16.020 1.00 78.81 83 PRO A C 1
ATOM 684 O O . PRO A 1 83 ? 10.573 -3.251 -16.397 1.00 78.81 83 PRO A O 1
ATOM 687 N N . CYS A 1 84 ? 10.073 -1.287 -15.460 1.00 84.75 84 CYS A N 1
ATOM 688 C CA . CYS A 1 84 ? 8.655 -1.593 -15.388 1.00 84.75 84 CYS A CA 1
ATOM 689 C C . CYS A 1 84 ? 7.997 -1.583 -16.765 1.00 84.75 84 CYS A C 1
ATOM 691 O O . CYS A 1 84 ? 8.016 -0.573 -17.444 1.00 84.75 84 CYS A O 1
ATOM 693 N N . THR A 1 85 ? 7.356 -2.692 -17.136 1.00 88.25 85 THR A N 1
ATOM 694 C CA . THR A 1 85 ? 6.594 -2.858 -18.383 1.00 88.25 85 THR A CA 1
ATOM 695 C C . THR A 1 85 ? 5.088 -2.952 -18.104 1.00 88.25 85 THR A C 1
ATOM 697 O O . THR A 1 85 ? 4.383 -3.755 -18.710 1.00 88.25 85 THR A O 1
ATOM 700 N N . CYS A 1 86 ? 4.589 -2.232 -17.092 1.00 90.50 86 CYS A N 1
ATOM 701 C CA . CYS A 1 86 ? 3.157 -2.215 -16.796 1.00 90.50 86 CYS A CA 1
ATOM 702 C C . CYS A 1 86 ? 2.360 -1.572 -17.945 1.00 90.50 86 CYS A C 1
ATOM 704 O O . CYS A 1 86 ? 2.905 -0.808 -18.733 1.00 90.50 86 CYS A O 1
ATOM 706 N N . ALA A 1 87 ? 1.053 -1.837 -17.993 1.00 94.12 87 ALA A N 1
ATOM 707 C CA . ALA A 1 87 ? 0.138 -1.288 -18.998 1.00 94.12 87 ALA A CA 1
ATOM 708 C C . ALA A 1 87 ? -0.238 0.196 -18.775 1.00 94.12 87 ALA A C 1
ATOM 710 O O . ALA A 1 87 ? -1.200 0.671 -19.365 1.00 94.12 87 ALA A O 1
ATOM 711 N N . TYR A 1 88 ? 0.474 0.908 -17.894 1.00 93.56 88 TYR A N 1
ATOM 712 C CA . TYR A 1 88 ? 0.122 2.260 -17.441 1.00 93.56 88 TYR A CA 1
ATOM 713 C C . TYR A 1 88 ? 1.339 3.198 -17.568 1.00 93.56 88 TYR A C 1
ATOM 715 O O . TYR A 1 88 ? 1.913 3.586 -16.547 1.00 93.56 88 TYR A O 1
ATOM 723 N N . PRO A 1 89 ? 1.785 3.516 -18.799 1.00 91.19 89 PRO A N 1
ATOM 724 C CA . PRO A 1 89 ? 2.990 4.318 -19.048 1.00 91.19 89 PRO A CA 1
ATOM 725 C C . PRO A 1 89 ? 2.925 5.706 -18.396 1.00 91.19 89 PRO A C 1
ATOM 727 O O . PRO A 1 89 ? 3.903 6.157 -17.800 1.00 91.19 89 PRO A O 1
ATOM 730 N N . ASP A 1 90 ? 1.753 6.342 -18.405 1.00 91.00 90 ASP A N 1
ATOM 731 C CA . ASP A 1 90 ? 1.544 7.711 -17.906 1.00 91.00 90 ASP A CA 1
ATOM 732 C C . ASP A 1 90 ? 1.681 7.854 -16.386 1.00 91.00 90 ASP A C 1
ATOM 734 O O . ASP A 1 90 ? 1.766 8.965 -15.869 1.00 91.00 90 ASP A O 1
ATOM 738 N N . GLN A 1 91 ? 1.759 6.740 -15.657 1.00 90.31 91 GLN A N 1
ATOM 739 C CA . GLN A 1 91 ? 2.011 6.712 -14.212 1.00 90.31 91 GLN A CA 1
ATOM 740 C C . GLN A 1 91 ? 3.289 5.928 -13.865 1.00 90.31 91 GLN A C 1
ATOM 742 O O . GLN A 1 91 ? 3.573 5.667 -12.694 1.00 90.31 91 GLN A O 1
ATOM 747 N N . CYS A 1 92 ? 4.057 5.505 -14.874 1.00 90.88 92 CYS A N 1
ATOM 748 C CA . CYS A 1 92 ? 5.208 4.634 -14.705 1.00 90.88 92 CYS A CA 1
ATOM 749 C C . CYS A 1 92 ? 6.521 5.402 -14.870 1.00 90.88 92 CYS A C 1
ATOM 751 O O . CYS A 1 92 ? 7.002 5.592 -15.985 1.00 90.88 92 CYS A O 1
ATOM 753 N N . ASP A 1 93 ? 7.171 5.711 -13.751 1.00 87.38 93 ASP A N 1
ATOM 754 C CA . ASP A 1 93 ? 8.507 6.315 -13.699 1.00 87.38 93 ASP A CA 1
ATOM 755 C C . ASP A 1 93 ? 9.516 5.627 -14.637 1.00 87.38 93 ASP A C 1
ATOM 757 O O . ASP A 1 93 ? 10.180 6.289 -15.424 1.00 87.38 93 ASP A O 1
ATOM 761 N N . SER A 1 94 ? 9.571 4.291 -14.638 1.00 84.06 94 SER A N 1
ATOM 762 C CA . SER A 1 94 ? 10.517 3.521 -15.459 1.00 84.06 94 SER A CA 1
ATOM 763 C C . SER A 1 94 ? 10.293 3.663 -16.969 1.00 84.06 94 SER A C 1
ATOM 765 O O . SER A 1 94 ? 11.236 3.456 -17.727 1.00 84.06 94 SER A O 1
ATOM 767 N N . GLN A 1 95 ? 9.060 3.939 -17.411 1.00 84.50 95 GLN A N 1
ATOM 768 C CA . GLN A 1 95 ? 8.734 4.130 -18.831 1.00 84.50 95 GLN A CA 1
ATOM 769 C C . GLN A 1 95 ? 8.866 5.603 -19.226 1.00 84.50 95 GLN A C 1
ATOM 771 O O . GLN A 1 95 ? 9.283 5.888 -20.342 1.00 84.50 95 GLN A O 1
ATOM 776 N N . GLN A 1 96 ? 8.599 6.527 -18.298 1.00 81.75 96 GLN A N 1
ATOM 777 C CA . GLN A 1 96 ? 8.734 7.972 -18.513 1.00 81.75 96 GLN A CA 1
ATOM 778 C C . GLN A 1 96 ? 10.185 8.462 -18.525 1.00 81.75 96 GLN A C 1
ATOM 780 O O . GLN A 1 96 ? 10.496 9.442 -19.193 1.00 81.75 96 GLN A O 1
ATOM 785 N N . TYR A 1 97 ? 11.093 7.786 -17.815 1.00 65.50 97 TYR A N 1
ATOM 786 C CA . TYR A 1 97 ? 12.496 8.198 -17.660 1.00 65.50 97 TYR A CA 1
ATOM 787 C C . TYR A 1 97 ? 13.399 7.975 -18.893 1.00 65.50 97 TYR A C 1
ATOM 789 O O . TYR A 1 97 ? 14.614 7.844 -18.745 1.00 65.50 97 TYR A O 1
ATOM 797 N N . THR A 1 98 ? 12.858 7.912 -20.114 1.00 56.12 98 THR A N 1
ATOM 798 C CA . THR A 1 98 ? 13.657 7.570 -21.305 1.00 56.12 98 THR A CA 1
ATOM 799 C C . THR A 1 98 ? 14.381 8.739 -21.988 1.00 56.12 98 THR A C 1
ATOM 801 O O . THR A 1 98 ? 15.315 8.453 -22.729 1.00 56.12 98 THR A O 1
ATOM 804 N N . GLU A 1 99 ? 14.080 10.023 -21.722 1.00 53.75 99 GLU A N 1
ATOM 805 C CA . GLU A 1 99 ? 14.696 11.125 -22.510 1.00 53.75 99 GLU A CA 1
ATOM 806 C C . GLU A 1 99 ? 15.157 12.395 -21.760 1.00 53.75 99 GLU A C 1
ATOM 808 O O . GLU A 1 99 ? 15.685 13.308 -22.392 1.00 53.75 99 GLU A O 1
ATOM 813 N N . ALA A 1 100 ? 15.072 12.485 -20.428 1.00 51.31 100 ALA A N 1
ATOM 814 C CA . ALA A 1 100 ? 15.549 13.679 -19.718 1.00 51.31 100 ALA A CA 1
ATOM 815 C C . ALA A 1 100 ? 16.301 13.348 -18.422 1.00 51.31 100 ALA A C 1
ATOM 817 O O . ALA A 1 100 ? 15.735 12.795 -17.482 1.00 51.31 100 ALA A O 1
ATOM 818 N N . THR A 1 101 ? 17.548 13.822 -18.343 1.00 47.78 101 THR A N 1
ATOM 819 C CA . THR A 1 101 ? 18.439 13.903 -17.164 1.00 47.78 101 THR A CA 1
ATOM 820 C C . THR A 1 101 ? 19.509 12.810 -17.054 1.00 47.78 101 THR A C 1
ATOM 822 O O . THR A 1 101 ? 19.404 11.836 -16.312 1.00 47.78 101 THR A O 1
ATOM 825 N N . THR A 1 102 ? 20.631 13.064 -17.727 1.00 51.84 102 THR A N 1
ATOM 82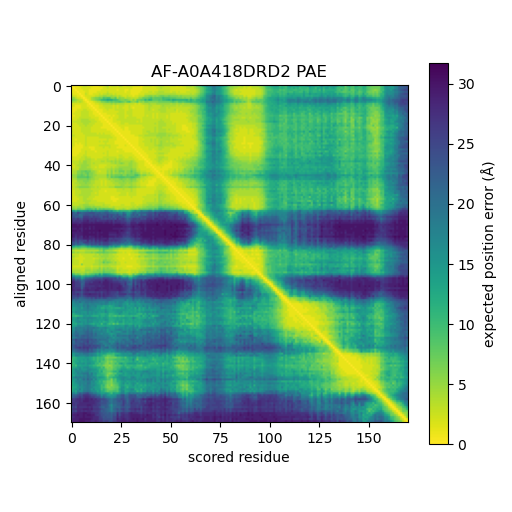6 C CA . THR A 1 102 ? 21.966 12.586 -17.346 1.00 51.84 102 THR A CA 1
ATOM 827 C C . THR A 1 102 ? 22.374 13.247 -16.020 1.00 51.84 102 THR A C 1
ATOM 829 O O . THR A 1 102 ? 23.096 14.240 -16.016 1.00 51.84 102 THR A O 1
ATOM 832 N N . SER A 1 103 ? 21.890 12.748 -14.881 1.00 49.19 103 SER A N 1
ATOM 833 C CA . SER A 1 103 ? 22.470 13.050 -13.565 1.00 49.19 103 SER A CA 1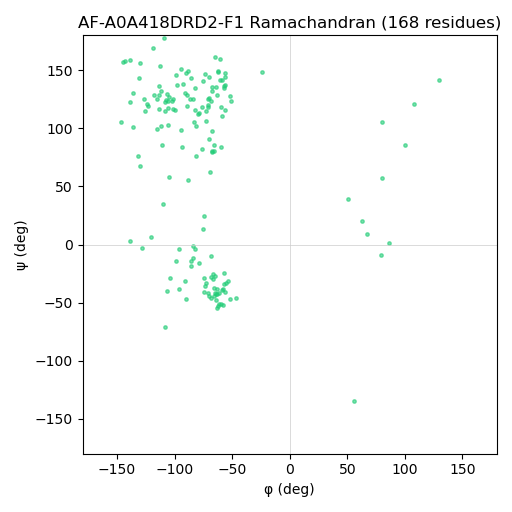
ATOM 834 C C . SER A 1 103 ? 22.811 11.744 -12.852 1.00 49.19 103 SER A C 1
ATOM 836 O O . SER A 1 103 ? 21.979 10.877 -12.584 1.00 49.19 103 SER A O 1
ATOM 838 N N . THR A 1 104 ? 24.107 11.562 -12.641 1.00 50.41 104 THR A N 1
ATOM 839 C CA . THR A 1 104 ? 24.748 10.294 -12.297 1.00 50.41 104 THR A CA 1
ATOM 840 C C . THR A 1 104 ? 24.773 10.069 -10.789 1.00 50.41 104 THR A C 1
ATOM 842 O O . THR A 1 104 ? 25.831 9.846 -10.220 1.00 50.41 104 THR A O 1
ATOM 845 N N . GLU A 1 105 ? 23.625 10.109 -10.119 1.00 53.97 105 GLU A N 1
ATOM 846 C CA . GLU A 1 105 ? 23.538 9.712 -8.706 1.00 53.97 105 GLU A CA 1
ATOM 847 C C . GLU A 1 105 ? 22.354 8.765 -8.510 1.00 53.97 105 GLU A C 1
ATOM 849 O O . GLU A 1 105 ? 21.271 9.119 -8.050 1.00 53.97 105 GLU A O 1
ATOM 854 N N . LYS A 1 106 ? 22.557 7.512 -8.927 1.00 51.22 106 LYS A N 1
ATOM 855 C CA . LYS A 1 106 ? 21.613 6.420 -8.678 1.00 51.22 106 LYS A CA 1
ATOM 856 C C . LYS A 1 106 ? 21.757 5.972 -7.222 1.00 51.22 106 LYS A C 1
ATOM 858 O O . LYS A 1 106 ? 22.812 5.464 -6.848 1.00 51.22 106 LYS A O 1
ATOM 863 N N . MET A 1 107 ? 20.689 6.097 -6.429 1.00 50.28 107 MET A N 1
ATOM 864 C CA . MET A 1 107 ? 20.585 5.514 -5.082 1.00 50.28 107 MET A CA 1
ATOM 865 C C . MET A 1 107 ? 20.543 3.981 -5.171 1.00 50.28 107 MET A C 1
ATOM 867 O O . MET A 1 107 ? 19.483 3.358 -5.145 1.00 50.28 107 MET A O 1
ATOM 871 N N . CYS A 1 108 ? 21.709 3.367 -5.325 1.00 56.81 108 CYS A N 1
ATOM 872 C CA . CYS A 1 108 ? 21.911 1.948 -5.076 1.00 56.81 108 CYS A CA 1
ATOM 873 C C . CYS A 1 108 ? 22.420 1.760 -3.638 1.00 56.81 108 CYS A C 1
ATOM 875 O O . CYS A 1 108 ? 23.068 2.670 -3.110 1.00 56.81 108 CYS A O 1
ATOM 877 N N . PRO A 1 109 ? 22.132 0.612 -2.992 1.00 63.56 109 PRO A N 1
ATOM 878 C CA . PRO A 1 109 ? 22.743 0.287 -1.713 1.00 63.56 109 PRO A CA 1
ATOM 879 C C . PRO A 1 109 ? 24.258 0.427 -1.823 1.00 63.56 109 PRO A C 1
ATOM 881 O O . PRO A 1 109 ? 24.868 -0.133 -2.738 1.00 63.56 109 PRO A O 1
ATOM 884 N N . THR A 1 110 ? 24.854 1.185 -0.908 1.00 77.31 110 THR A N 1
ATOM 885 C CA . THR A 1 110 ? 26.315 1.328 -0.852 1.00 77.31 110 THR A CA 1
ATOM 886 C C . THR A 1 110 ? 26.970 -0.035 -0.621 1.00 77.31 110 THR A C 1
ATOM 888 O O . THR A 1 110 ? 26.340 -0.950 -0.091 1.00 77.31 110 THR A O 1
ATOM 891 N N . GLU A 1 111 ? 28.254 -0.184 -0.952 1.00 80.75 111 GLU A N 1
ATOM 892 C CA . GLU A 1 111 ? 28.996 -1.416 -0.633 1.00 80.75 111 GLU A CA 1
ATOM 893 C C . GLU A 1 111 ? 28.941 -1.757 0.867 1.00 80.75 111 GLU A C 1
ATOM 895 O O . GLU A 1 111 ? 28.864 -2.925 1.245 1.00 80.75 111 GLU A O 1
ATOM 900 N N . ILE A 1 112 ? 28.908 -0.729 1.724 1.00 83.56 112 ILE A N 1
ATOM 901 C CA . ILE A 1 112 ? 28.726 -0.871 3.173 1.00 83.56 112 ILE A CA 1
ATOM 902 C C . ILE A 1 112 ? 27.347 -1.470 3.479 1.00 83.56 112 ILE A C 1
ATOM 904 O O . ILE A 1 112 ? 27.254 -2.422 4.252 1.00 83.56 112 ILE A O 1
ATOM 908 N N . GLU A 1 113 ? 26.278 -0.953 2.868 1.00 78.81 113 GLU A N 1
ATOM 909 C CA . GLU A 1 113 ? 24.925 -1.485 3.056 1.00 78.81 113 GLU A CA 1
ATOM 910 C C . GLU A 1 113 ? 24.809 -2.928 2.547 1.00 78.81 113 GLU A C 1
ATOM 912 O O . GLU A 1 113 ? 24.248 -3.775 3.239 1.00 78.81 113 GLU A O 1
ATOM 917 N N . GLN A 1 114 ? 25.380 -3.243 1.382 1.00 80.44 114 GLN A N 1
ATOM 918 C CA . GLN A 1 114 ? 25.392 -4.613 0.858 1.00 80.44 114 GLN A CA 1
ATOM 919 C C . GLN A 1 114 ? 26.056 -5.579 1.838 1.00 80.44 114 GLN A C 1
ATOM 921 O O . GLN A 1 114 ? 25.436 -6.552 2.263 1.00 80.44 114 GLN A O 1
ATOM 926 N N . ARG A 1 115 ? 27.272 -5.257 2.286 1.00 81.06 115 ARG A N 1
ATOM 927 C CA . ARG A 1 115 ? 28.060 -6.145 3.142 1.00 81.06 115 ARG A CA 1
ATOM 928 C C . ARG A 1 115 ? 27.496 -6.292 4.555 1.00 81.06 115 ARG A C 1
ATOM 930 O O . ARG A 1 115 ? 27.486 -7.390 5.106 1.00 81.06 115 ARG A O 1
ATOM 937 N N . TYR A 1 116 ? 27.086 -5.189 5.177 1.00 85.25 116 TYR A N 1
ATOM 938 C CA . TYR A 1 116 ? 26.726 -5.180 6.600 1.00 85.25 116 TYR A CA 1
ATOM 939 C C . TYR A 1 116 ? 25.222 -5.261 6.858 1.00 85.25 116 TYR A C 1
ATOM 941 O O . TYR A 1 116 ? 24.824 -5.547 7.986 1.00 85.25 116 TYR A O 1
ATOM 949 N N . VAL A 1 117 ? 24.385 -5.035 5.841 1.00 83.00 117 VAL A N 1
ATOM 950 C CA . VAL A 1 117 ? 22.934 -5.227 5.934 1.00 83.00 117 VAL A CA 1
ATOM 951 C C . VAL A 1 117 ? 22.541 -6.450 5.119 1.00 83.00 117 VAL A C 1
ATOM 953 O O . VAL A 1 117 ? 22.217 -7.477 5.707 1.00 83.00 117 VAL A O 1
ATOM 956 N N . HIS A 1 118 ? 22.594 -6.385 3.790 1.00 76.44 118 HIS A N 1
ATOM 957 C CA . HIS A 1 118 ? 22.002 -7.429 2.941 1.00 76.44 118 HIS A CA 1
ATOM 958 C C . HIS A 1 118 ? 22.666 -8.802 3.141 1.00 76.44 118 HIS A C 1
ATOM 960 O O . HIS A 1 118 ? 21.976 -9.753 3.513 1.00 76.44 118 HIS A O 1
ATOM 966 N N . ASP A 1 119 ? 23.990 -8.894 3.002 1.00 79.69 119 ASP A N 1
ATOM 967 C CA . ASP A 1 119 ? 24.740 -10.151 3.145 1.00 79.69 119 ASP A CA 1
ATOM 968 C C . ASP A 1 119 ? 24.667 -10.705 4.572 1.00 79.69 119 ASP A C 1
ATOM 970 O O . ASP A 1 119 ? 24.480 -11.907 4.780 1.00 79.69 119 ASP A O 1
ATOM 974 N N . PHE A 1 120 ? 24.780 -9.826 5.573 1.00 84.62 120 PHE A N 1
ATOM 975 C CA . PHE A 1 120 ? 24.692 -10.214 6.977 1.00 84.62 120 PHE A CA 1
ATOM 976 C C . PHE A 1 120 ? 23.323 -10.815 7.302 1.00 84.62 120 PHE A C 1
ATOM 978 O O . PHE A 1 120 ? 23.264 -11.924 7.835 1.00 84.62 120 PHE A O 1
ATOM 985 N N . TYR A 1 121 ? 22.229 -10.127 6.944 1.00 81.31 121 TYR A N 1
ATOM 986 C CA . TYR A 1 121 ? 20.871 -10.616 7.191 1.00 81.31 121 TYR A CA 1
ATOM 987 C C . TYR A 1 121 ? 20.580 -11.909 6.429 1.00 81.31 121 TYR A C 1
ATOM 989 O O . TYR A 1 121 ? 19.941 -12.790 7.000 1.00 81.31 121 TYR A O 1
ATOM 997 N N . GLU A 1 122 ? 21.060 -12.059 5.191 1.00 78.56 122 GLU A N 1
ATOM 998 C CA . GLU A 1 122 ? 20.902 -13.305 4.430 1.00 78.56 122 GLU A CA 1
ATOM 999 C C . GLU A 1 122 ? 21.652 -14.467 5.100 1.00 78.56 122 GLU A C 1
ATOM 1001 O O . GLU A 1 122 ? 21.094 -15.551 5.256 1.00 78.56 122 GLU A O 1
ATOM 1006 N N . THR A 1 123 ? 22.876 -14.220 5.578 1.00 84.56 123 THR A N 1
ATOM 1007 C CA . THR A 1 123 ? 23.716 -15.235 6.233 1.00 84.56 123 THR A CA 1
ATOM 1008 C C . THR A 1 123 ? 23.119 -15.704 7.558 1.00 84.56 123 THR A C 1
ATOM 1010 O O . THR A 1 123 ? 23.081 -16.900 7.842 1.00 84.56 123 THR A O 1
ATOM 1013 N N . ILE A 1 124 ? 22.636 -14.779 8.393 1.00 80.25 124 ILE A N 1
ATOM 1014 C CA . ILE A 1 124 ? 22.099 -15.146 9.711 1.00 80.25 124 ILE A CA 1
ATOM 1015 C C . ILE A 1 124 ? 20.635 -15.585 9.665 1.00 80.25 124 ILE A C 1
ATOM 1017 O O . ILE A 1 124 ? 20.146 -16.085 10.677 1.00 80.25 124 ILE A O 1
ATOM 1021 N N . ALA A 1 125 ? 19.915 -15.389 8.553 1.00 76.56 125 ALA A N 1
ATOM 1022 C CA . ALA A 1 125 ? 18.475 -15.655 8.466 1.00 76.56 125 ALA A CA 1
ATOM 1023 C C . ALA A 1 125 ? 18.119 -17.097 8.851 1.00 76.56 125 ALA A C 1
ATOM 1025 O O . ALA A 1 125 ? 17.137 -17.324 9.565 1.00 76.56 125 ALA A O 1
ATOM 1026 N N . GLU A 1 126 ? 18.927 -18.066 8.422 1.00 71.12 126 GLU A N 1
ATOM 1027 C CA . GLU A 1 126 ? 18.717 -19.481 8.732 1.00 71.12 126 GLU A CA 1
ATOM 1028 C C . GLU A 1 126 ? 18.944 -19.766 10.227 1.00 71.12 126 GLU A C 1
ATOM 1030 O O . GLU A 1 126 ? 18.080 -20.345 10.888 1.00 71.12 126 GLU A O 1
ATOM 1035 N N . HIS A 1 127 ? 20.029 -19.238 10.804 1.00 74.25 127 HIS A N 1
ATOM 1036 C CA . HIS A 1 127 ? 20.334 -19.375 12.232 1.00 74.25 127 HIS A CA 1
ATOM 1037 C C . HIS A 1 127 ? 19.313 -18.657 13.142 1.00 74.25 127 HIS A C 1
ATOM 1039 O O . HIS A 1 127 ? 18.918 -19.156 14.201 1.00 74.25 127 HIS A O 1
ATOM 1045 N N . PHE A 1 128 ? 18.822 -17.489 12.721 1.00 64.94 128 PHE A N 1
ATOM 1046 C CA . PHE A 1 128 ? 17.745 -16.772 13.412 1.00 64.94 128 PHE A CA 1
ATOM 1047 C C . PHE A 1 128 ? 16.411 -17.520 13.349 1.00 64.94 128 PHE A C 1
ATOM 1049 O O . PHE A 1 128 ? 15.583 -17.390 14.254 1.00 64.94 128 PHE A O 1
ATOM 1056 N N . SER A 1 129 ? 16.187 -18.288 12.282 1.00 65.62 129 SER A N 1
ATOM 1057 C CA . SER A 1 129 ? 14.995 -19.122 12.136 1.00 65.62 129 SER A CA 1
ATOM 1058 C C . SER A 1 129 ? 15.077 -20.350 13.042 1.00 65.62 129 SER A C 1
ATOM 1060 O O . SER A 1 129 ? 14.099 -20.667 13.718 1.00 65.62 129 SER A O 1
ATOM 1062 N N . SER A 1 130 ? 16.251 -20.986 13.142 1.00 64.81 130 SER A N 1
ATOM 1063 C CA . SER A 1 130 ? 16.451 -22.147 14.019 1.00 64.81 130 SER A CA 1
ATOM 1064 C C . SER A 1 130 ? 16.386 -21.804 15.507 1.00 64.81 130 SER A C 1
ATOM 1066 O O . SER A 1 130 ? 15.998 -22.636 16.304 1.00 64.81 130 SER A O 1
ATOM 1068 N N . THR A 1 131 ? 16.722 -20.585 15.927 1.00 64.81 131 THR A N 1
ATOM 1069 C CA . THR A 1 131 ? 16.722 -20.215 17.359 1.00 64.81 131 THR A CA 1
ATOM 1070 C C . THR A 1 131 ? 15.345 -19.794 17.904 1.00 64.81 131 THR A C 1
ATOM 1072 O O . THR A 1 131 ? 15.209 -19.531 19.099 1.00 64.81 131 THR A O 1
ATOM 1075 N N . ARG A 1 132 ? 14.289 -19.770 17.074 1.00 62.88 132 ARG A N 1
ATOM 1076 C CA . ARG A 1 132 ? 12.916 -19.373 17.460 1.00 62.88 132 ARG A CA 1
ATOM 1077 C C . ARG A 1 132 ? 11.954 -20.557 17.598 1.00 62.88 132 ARG A C 1
ATOM 1079 O O . ARG A 1 132 ? 10.906 -20.600 16.960 1.00 62.88 132 ARG A O 1
ATOM 1086 N N . HIS A 1 133 ? 12.279 -21.502 18.474 1.00 62.03 133 HIS A N 1
ATOM 1087 C CA . HIS A 1 133 ? 11.404 -22.649 18.756 1.00 62.03 133 HIS A CA 1
ATOM 1088 C C . HIS A 1 133 ? 10.236 -22.339 19.706 1.00 62.03 133 HIS A C 1
ATOM 1090 O O . HIS A 1 133 ? 9.279 -23.108 19.768 1.00 62.03 133 HIS A O 1
ATOM 1096 N N . SER A 1 134 ? 10.286 -21.222 20.437 1.00 69.81 134 SER A N 1
ATOM 1097 C CA . SER A 1 134 ? 9.227 -20.863 21.382 1.00 69.81 134 SER A CA 1
ATOM 1098 C C . SER A 1 134 ? 8.097 -20.098 20.684 1.00 69.81 134 SER A C 1
ATOM 1100 O O . SER A 1 134 ? 8.361 -19.054 20.073 1.00 69.81 134 SER A O 1
ATOM 1102 N N . PRO A 1 135 ? 6.835 -20.558 20.788 1.00 68.88 135 PRO A N 1
ATOM 1103 C CA . PRO A 1 135 ? 5.701 -19.799 20.288 1.00 68.88 135 PRO A CA 1
ATOM 1104 C C . PRO A 1 135 ? 5.615 -18.457 21.017 1.00 68.88 135 PRO A C 1
ATOM 1106 O O . PRO A 1 135 ? 5.861 -18.351 22.218 1.00 68.88 135 PRO A O 1
ATOM 1109 N N . TRP 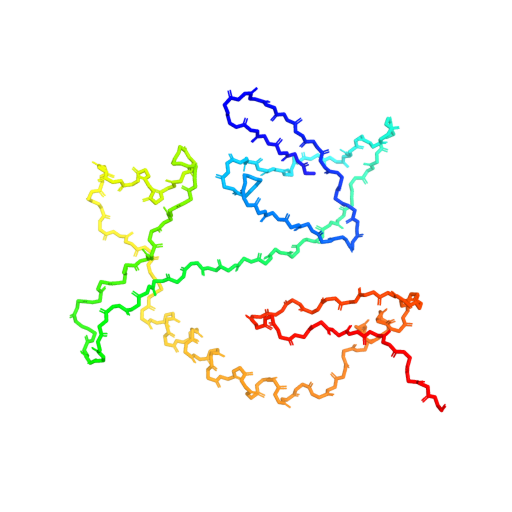A 1 136 ? 5.262 -17.407 20.279 1.00 78.81 136 TRP A N 1
ATOM 1110 C CA . TRP A 1 136 ? 5.057 -16.085 20.857 1.00 78.81 136 TRP A CA 1
ATOM 1111 C C . TRP A 1 136 ? 3.746 -16.124 21.651 1.00 78.81 136 TRP A C 1
ATOM 1113 O O . TRP A 1 136 ? 2.695 -16.247 21.017 1.00 78.81 136 TRP A O 1
ATOM 1123 N N . PRO A 1 137 ? 3.742 -15.970 22.992 1.00 85.00 137 PRO A N 1
ATOM 1124 C CA . PRO A 1 137 ? 2.558 -16.280 23.804 1.00 85.00 137 PRO A CA 1
ATOM 1125 C C . PRO A 1 137 ? 1.302 -15.501 23.392 1.00 85.00 137 PRO A C 1
ATOM 1127 O O . PRO A 1 137 ? 0.187 -16.013 23.426 1.00 85.00 137 PRO A O 1
ATOM 1130 N N . ARG A 1 138 ? 1.476 -14.254 22.931 1.00 85.44 138 ARG A N 1
ATOM 1131 C CA . ARG A 1 138 ? 0.374 -13.418 22.425 1.00 85.44 138 ARG A CA 1
ATOM 1132 C C . ARG A 1 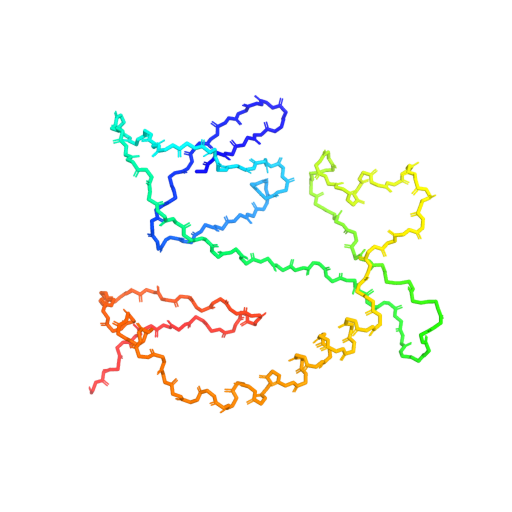138 ? -0.140 -13.856 21.055 1.00 85.44 138 ARG A C 1
ATOM 1134 O O . ARG A 1 138 ? -1.334 -13.742 20.803 1.00 85.44 138 ARG A O 1
ATOM 1141 N N . VAL A 1 139 ? 0.745 -14.329 20.178 1.00 83.25 139 VAL A N 1
ATOM 1142 C CA . VAL A 1 139 ? 0.359 -14.856 18.860 1.00 83.25 139 VAL A CA 1
ATOM 1143 C C . VAL A 1 139 ? -0.362 -16.184 19.043 1.00 83.25 139 VAL A C 1
ATOM 1145 O O . VAL A 1 139 ? -1.405 -16.392 18.437 1.00 83.25 139 VAL A O 1
ATOM 1148 N N . GLU A 1 140 ? 0.129 -17.040 19.938 1.00 83.50 140 GLU A N 1
ATOM 1149 C CA . GLU A 1 140 ? -0.538 -18.292 20.288 1.00 83.50 140 GLU A CA 1
ATOM 1150 C C . GLU A 1 140 ? -1.942 -18.041 20.850 1.00 83.50 140 GLU A C 1
ATOM 1152 O O . GLU A 1 140 ? -2.910 -18.607 20.343 1.00 83.50 140 GLU A O 1
ATOM 1157 N N . ALA A 1 141 ? -2.076 -17.160 21.848 1.00 87.81 141 ALA A N 1
ATOM 1158 C CA . ALA A 1 141 ? -3.376 -16.808 22.414 1.00 87.81 141 ALA A CA 1
ATOM 1159 C C . ALA A 1 141 ? -4.334 -16.233 21.356 1.00 87.81 141 ALA A C 1
ATOM 1161 O O . ALA A 1 141 ? -5.518 -16.561 21.353 1.00 87.81 141 ALA A O 1
ATOM 1162 N N . PHE A 1 142 ? -3.821 -15.415 20.430 1.00 85.81 142 PHE A N 1
ATOM 1163 C CA . PHE A 1 142 ? -4.596 -14.897 19.305 1.00 85.81 142 PHE A CA 1
ATOM 1164 C C . PHE A 1 142 ? -5.088 -16.018 18.385 1.00 85.81 142 PHE A C 1
ATOM 1166 O O . PHE A 1 142 ? -6.290 -16.101 18.152 1.00 85.81 142 PHE A O 1
ATOM 1173 N N . VAL A 1 143 ? -4.195 -16.892 17.905 1.00 85.81 143 VAL A N 1
ATOM 1174 C CA . VAL A 1 143 ? -4.548 -17.993 16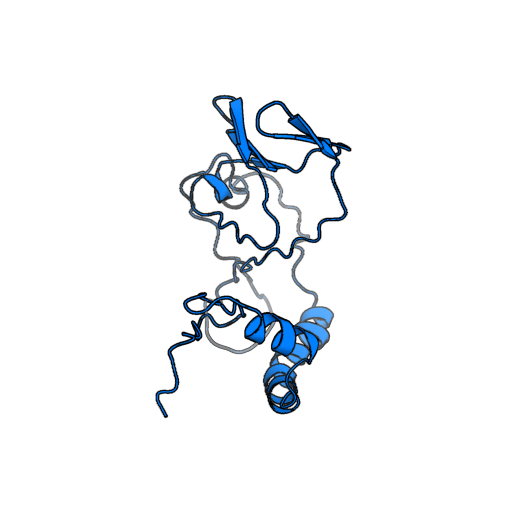.991 1.00 85.81 143 VAL A CA 1
ATOM 1175 C C . VAL A 1 143 ? -5.539 -18.953 17.650 1.00 85.81 143 VAL A C 1
ATOM 1177 O O . VAL A 1 143 ? -6.522 -19.334 17.021 1.00 85.81 143 VAL A O 1
ATOM 1180 N N . ARG A 1 144 ? -5.341 -19.287 18.933 1.00 85.94 144 ARG A N 1
ATOM 1181 C CA . ARG A 1 144 ? -6.270 -20.135 19.704 1.00 85.94 144 ARG A CA 1
ATOM 1182 C C . ARG A 1 144 ? -7.631 -19.480 19.950 1.00 85.94 144 ARG A C 1
ATOM 1184 O O . ARG A 1 144 ? -8.605 -20.193 20.157 1.00 85.94 144 ARG A O 1
ATOM 1191 N N . GLY A 1 145 ? -7.700 -18.149 19.951 1.00 89.94 145 GLY A N 1
ATOM 1192 C CA . GLY A 1 145 ? -8.941 -17.392 20.114 1.00 89.94 145 GLY A CA 1
ATOM 1193 C C . GLY A 1 145 ? -9.760 -17.228 18.829 1.00 89.94 145 GLY A C 1
ATOM 1194 O O . GLY A 1 145 ? -10.839 -16.639 18.884 1.00 89.94 145 GLY A O 1
ATOM 1195 N N . LEU A 1 146 ? -9.268 -17.699 17.677 1.00 87.25 146 LEU A N 1
ATOM 1196 C CA . LEU A 1 146 ? -9.988 -17.594 16.408 1.00 87.25 146 LEU A CA 1
ATOM 1197 C C . LEU A 1 146 ? -11.141 -18.613 16.337 1.00 87.25 146 LEU A C 1
ATOM 1199 O O . LEU A 1 146 ? -10.967 -19.760 16.752 1.00 87.25 146 LEU A O 1
ATOM 1203 N N . PRO A 1 147 ? -12.309 -18.238 15.777 1.00 90.31 147 PRO A N 1
ATOM 1204 C CA . PRO A 1 147 ? -13.401 -19.178 15.541 1.00 90.31 147 PRO A CA 1
ATOM 1205 C C . PRO A 1 147 ? -12.963 -20.375 14.691 1.00 90.31 147 PRO A C 1
ATOM 1207 O O . PRO A 1 147 ? -12.132 -20.245 13.785 1.00 90.31 147 PRO A O 1
ATOM 1210 N N . LEU A 1 148 ? -13.568 -21.538 14.937 1.00 84.94 148 LEU A N 1
ATOM 1211 C CA . LEU A 1 148 ? -13.342 -22.729 14.118 1.00 84.94 148 LEU A CA 1
ATOM 1212 C C . LEU A 1 148 ? -13.669 -22.443 12.644 1.00 84.94 148 LEU A C 1
ATOM 1214 O O . LEU A 1 148 ? -14.672 -21.803 12.336 1.00 84.94 148 LEU A O 1
ATOM 1218 N N . GLY A 1 149 ? -12.808 -22.918 11.740 1.00 81.50 149 GLY A N 1
ATOM 1219 C CA . GLY A 1 149 ? -12.911 -22.651 10.301 1.00 81.50 149 GLY A CA 1
ATOM 1220 C C . GLY A 1 149 ? -12.246 -21.349 9.836 1.00 81.50 149 GLY A C 1
ATOM 1221 O O . GLY A 1 149 ? -12.281 -21.051 8.644 1.00 81.50 149 GLY A O 1
ATOM 1222 N N . THR A 1 150 ? -11.609 -20.585 10.733 1.00 81.12 150 THR A N 1
ATOM 1223 C CA . THR A 1 150 ? -10.830 -19.396 10.347 1.00 81.12 150 THR A CA 1
ATOM 1224 C C . THR A 1 150 ? -9.584 -19.784 9.545 1.00 81.12 150 THR A C 1
ATOM 1226 O O . THR A 1 150 ? -8.806 -20.643 9.960 1.00 81.12 150 THR A O 1
ATOM 1229 N N . LEU A 1 151 ? -9.364 -19.107 8.415 1.00 77.81 151 LEU A N 1
ATOM 1230 C CA . LEU A 1 151 ? -8.145 -19.223 7.615 1.00 77.81 151 LEU A CA 1
ATOM 1231 C C . LEU A 1 151 ? -7.112 -18.185 8.068 1.00 77.81 151 LEU A C 1
ATOM 1233 O O . LEU A 1 151 ? -7.419 -16.996 8.163 1.00 77.81 151 LEU A O 1
ATOM 1237 N N . VAL A 1 152 ? -5.879 -18.631 8.312 1.00 75.00 152 VAL A N 1
ATOM 1238 C CA . VAL A 1 152 ? -4.744 -17.762 8.650 1.00 75.00 152 VAL A CA 1
ATOM 1239 C C . VAL A 1 152 ? -3.710 -17.856 7.534 1.00 75.00 152 VAL A C 1
ATOM 1241 O O . VAL A 1 152 ? -3.257 -18.943 7.182 1.00 75.00 152 VAL A O 1
ATOM 1244 N N . ALA A 1 153 ? -3.336 -16.710 6.971 1.00 71.06 153 ALA A N 1
ATOM 1245 C CA . ALA A 1 153 ? -2.276 -16.619 5.977 1.00 71.06 153 ALA A CA 1
ATOM 1246 C C . ALA A 1 153 ? -0.996 -16.095 6.636 1.00 71.06 153 ALA A C 1
ATOM 1248 O O . ALA A 1 153 ? -1.004 -15.011 7.221 1.00 71.06 153 ALA A O 1
ATOM 1249 N N . ASP A 1 154 ? 0.096 -16.852 6.520 1.00 70.69 154 ASP A N 1
ATOM 1250 C CA . ASP A 1 154 ? 1.435 -16.379 6.865 1.00 70.69 154 ASP A CA 1
ATOM 1251 C C . ASP A 1 154 ? 2.075 -15.730 5.628 1.00 70.69 154 ASP A C 1
ATOM 1253 O O . ASP A 1 154 ? 2.214 -16.355 4.572 1.00 70.69 154 ASP A O 1
ATOM 1257 N N . ILE A 1 155 ? 2.408 -14.444 5.735 1.00 66.81 155 ILE A N 1
ATOM 1258 C CA . ILE A 1 155 ? 2.927 -13.632 4.629 1.00 66.81 155 ILE A CA 1
ATOM 1259 C C . ILE A 1 155 ? 4.396 -13.303 4.921 1.00 66.81 155 ILE A C 1
ATOM 1261 O O . ILE A 1 155 ? 4.719 -12.248 5.466 1.00 66.81 155 ILE A O 1
ATOM 1265 N N . GLY A 1 156 ? 5.286 -14.225 4.544 1.00 60.16 156 GLY A N 1
ATOM 1266 C CA . GLY A 1 156 ? 6.747 -14.078 4.598 1.00 60.16 156 GLY A CA 1
ATOM 1267 C C . GLY A 1 156 ? 7.407 -13.946 3.213 1.00 60.16 156 GLY A C 1
ATOM 1268 O O . GLY A 1 156 ? 6.740 -14.030 2.182 1.00 60.16 156 GLY A O 1
ATOM 1269 N N . ARG A 1 157 ? 8.742 -13.759 3.175 1.00 47.22 157 ARG A N 1
ATOM 1270 C CA . ARG A 1 157 ? 9.556 -13.627 1.934 1.00 47.22 157 ARG A CA 1
ATOM 1271 C C . ARG A 1 157 ? 9.338 -14.788 0.957 1.00 47.22 157 ARG A C 1
ATOM 1273 O O . ARG A 1 157 ? 9.375 -14.593 -0.257 1.00 47.22 157 ARG A O 1
ATOM 1280 N N . THR A 1 158 ? 9.062 -15.971 1.490 1.00 44.06 158 THR A N 1
ATOM 1281 C CA . THR A 1 158 ? 8.739 -17.166 0.721 1.00 44.06 158 THR A CA 1
ATOM 1282 C C . THR A 1 158 ? 7.275 -17.497 0.982 1.00 44.06 158 THR A C 1
ATOM 1284 O O . THR A 1 158 ? 6.941 -18.043 2.029 1.00 44.06 158 THR A O 1
ATOM 1287 N N . LEU A 1 159 ? 6.391 -17.160 0.040 1.00 40.03 159 LEU A N 1
ATOM 1288 C CA . LEU A 1 159 ? 5.031 -17.706 -0.024 1.00 40.03 159 LEU A CA 1
ATOM 1289 C C . LEU A 1 159 ? 5.141 -19.229 -0.179 1.00 40.03 159 LEU A C 1
ATOM 1291 O O . LEU A 1 159 ? 5.171 -19.743 -1.296 1.00 40.03 159 LEU A O 1
ATOM 1295 N N . ARG A 1 160 ? 5.295 -19.956 0.929 1.00 33.91 160 ARG A N 1
ATOM 1296 C CA . ARG A 1 160 ? 5.332 -21.422 0.919 1.00 33.91 160 ARG A CA 1
ATOM 1297 C C . ARG A 1 160 ? 4.383 -22.099 1.893 1.00 33.91 160 ARG A C 1
ATOM 1299 O O . ARG A 1 160 ? 4.258 -23.313 1.798 1.00 33.91 160 ARG A O 1
ATOM 1306 N N . THR A 1 161 ? 3.631 -21.371 2.718 1.00 38.88 161 THR A N 1
ATOM 1307 C CA . THR A 1 161 ? 2.712 -22.044 3.643 1.00 38.88 161 THR A CA 1
ATOM 1308 C C . THR A 1 161 ? 1.438 -21.240 3.882 1.00 38.88 161 THR A C 1
ATOM 1310 O O . THR A 1 161 ? 1.426 -20.264 4.622 1.00 38.88 161 THR A O 1
ATOM 1313 N N . LEU A 1 162 ? 0.333 -21.687 3.282 1.00 40.44 162 LEU A N 1
ATOM 1314 C CA . LEU A 1 162 ? -0.993 -21.466 3.855 1.00 40.44 162 LEU A CA 1
ATOM 1315 C C . LEU A 1 162 ? -1.155 -22.517 4.955 1.00 40.44 162 LEU A C 1
ATOM 1317 O O . LEU A 1 162 ? -1.191 -23.712 4.661 1.00 40.44 162 LEU A O 1
ATOM 1321 N N . ILE A 1 163 ? -1.193 -22.099 6.220 1.00 45.59 163 ILE A N 1
ATOM 1322 C CA . ILE A 1 163 ? -1.459 -23.025 7.322 1.00 45.59 163 ILE A CA 1
ATOM 1323 C C . ILE A 1 163 ? -2.974 -23.210 7.389 1.00 45.59 163 ILE A C 1
ATOM 1325 O O . ILE A 1 163 ? -3.704 -22.354 7.885 1.00 45.59 163 ILE A O 1
ATOM 1329 N N . PHE A 1 164 ? -3.455 -24.337 6.867 1.00 40.81 164 PHE A N 1
ATOM 1330 C CA . PHE A 1 164 ? -4.834 -24.756 7.076 1.00 40.81 164 PHE A CA 1
ATOM 1331 C C . PHE A 1 164 ? -4.996 -25.197 8.527 1.00 40.81 164 PHE A C 1
ATOM 1333 O O . PHE A 1 164 ? -4.373 -26.165 8.966 1.00 40.81 164 PHE A O 1
ATOM 1340 N N . HIS A 1 165 ? -5.858 -24.515 9.279 1.00 41.91 165 HIS A N 1
ATOM 1341 C CA . HIS A 1 165 ? -6.304 -25.029 10.565 1.00 41.91 165 HIS A CA 1
ATOM 1342 C C . HIS A 1 165 ? -7.431 -26.044 10.323 1.00 41.91 165 HIS A C 1
ATOM 1344 O O . HIS A 1 165 ? -8.614 -25.747 10.462 1.00 41.91 165 HIS A O 1
ATOM 1350 N N . THR A 1 166 ? -7.060 -27.244 9.872 1.00 36.78 166 THR A N 1
ATOM 1351 C CA . THR A 1 166 ? -7.962 -28.403 9.820 1.00 36.78 166 THR A CA 1
ATOM 1352 C C . THR A 1 166 ? -7.913 -29.180 11.136 1.00 36.78 166 THR A C 1
ATOM 1354 O O . THR A 1 166 ? -6.875 -29.188 11.803 1.00 36.78 166 THR A O 1
ATOM 1357 N N . PRO A 1 167 ? -9.016 -29.836 11.536 1.00 39.75 167 PRO A N 1
ATOM 1358 C CA . PRO A 1 167 ? -9.095 -30.526 12.813 1.00 39.75 167 PRO A CA 1
ATOM 1359 C C . PRO A 1 167 ? -8.083 -31.672 12.861 1.00 39.75 167 PRO A C 1
ATOM 1361 O O . PRO A 1 167 ? -8.085 -32.547 11.995 1.00 39.75 167 PRO A O 1
ATOM 1364 N N . ILE A 1 168 ? -7.274 -31.712 13.921 1.00 39.50 168 ILE A N 1
ATOM 1365 C CA . ILE A 1 168 ? -6.703 -32.974 14.388 1.00 39.50 168 ILE A CA 1
ATOM 1366 C C . ILE A 1 168 ? -7.900 -33.769 14.911 1.00 39.50 168 ILE A C 1
ATOM 1368 O O . ILE A 1 168 ? -8.385 -33.521 16.017 1.00 39.50 168 ILE A O 1
ATOM 1372 N N . ARG A 1 169 ? -8.441 -34.668 14.081 1.00 36.88 169 ARG A N 1
ATOM 1373 C CA . ARG A 1 169 ? -9.293 -35.745 14.591 1.00 36.88 169 ARG A CA 1
ATOM 1374 C C . ARG A 1 169 ? -8.422 -36.547 15.560 1.00 36.88 169 ARG A C 1
ATOM 1376 O O . ARG A 1 169 ? -7.360 -37.018 15.162 1.00 36.88 169 ARG A O 1
ATOM 1383 N N . ARG A 1 170 ? -8.836 -36.592 16.826 1.00 40.28 170 ARG A N 1
ATOM 1384 C CA . ARG A 1 170 ? -8.368 -37.618 17.760 1.00 40.28 170 ARG A CA 1
ATOM 1385 C C . ARG A 1 170 ? -8.841 -38.984 17.285 1.00 40.28 170 ARG A C 1
ATOM 1387 O O . ARG A 1 170 ? -9.941 -39.025 16.686 1.00 40.28 170 ARG A O 1
#